Protein AF-A0A1M5NTW5-F1 (afdb_monomer_lite)

Radius of gyration: 24.46 Å; chains: 1; bounding box: 52×38×70 Å

pLDDT: mean 81.1, std 14.55, range [32.97, 97.94]

Structure (mmCIF, N/CA/C/O backbone):
data_AF-A0A1M5NTW5-F1
#
_entry.id   AF-A0A1M5NTW5-F1
#
loop_
_atom_site.group_PDB
_atom_site.id
_atom_site.type_symbol
_atom_site.label_atom_id
_atom_site.label_alt_id
_atom_site.label_comp_id
_atom_site.label_asym_id
_atom_site.label_entity_id
_atom_site.label_seq_id
_atom_site.pdbx_PDB_ins_code
_atom_site.Cartn_x
_atom_site.Cartn_y
_atom_site.Cartn_z
_atom_site.occupancy
_atom_site.B_iso_or_equiv
_atom_site.auth_seq_id
_atom_site.auth_comp_id
_atom_site.auth_asym_id
_atom_site.auth_atom_id
_atom_site.pdbx_PDB_model_num
ATOM 1 N N . MET A 1 1 ? -4.029 4.360 -15.567 1.00 47.88 1 MET A N 1
ATOM 2 C CA . MET A 1 1 ? -3.581 5.017 -16.820 1.00 47.88 1 MET A CA 1
ATOM 3 C C . MET A 1 1 ? -2.117 5.458 -16.773 1.00 47.88 1 MET A C 1
ATOM 5 O O . MET A 1 1 ? -1.412 5.175 -17.729 1.00 47.88 1 MET A O 1
ATOM 9 N N . LEU A 1 2 ? -1.630 6.081 -15.688 1.00 58.38 2 LEU A N 1
ATOM 10 C CA . LEU A 1 2 ? -0.229 6.537 -15.594 1.00 58.38 2 LEU A CA 1
ATOM 11 C C . LEU A 1 2 ? 0.824 5.407 -15.606 1.00 58.38 2 LEU A C 1
ATOM 13 O O . LEU A 1 2 ? 1.916 5.612 -16.118 1.00 58.38 2 LEU A O 1
ATOM 17 N N . GLU A 1 3 ? 0.506 4.209 -15.109 1.00 62.00 3 GLU A N 1
ATOM 18 C CA . GLU A 1 3 ? 1.493 3.114 -14.996 1.00 62.00 3 GLU A CA 1
ATOM 19 C C . GLU A 1 3 ? 1.916 2.493 -16.336 1.00 62.00 3 GLU A C 1
ATOM 21 O O . GLU A 1 3 ? 2.976 1.884 -16.436 1.00 62.00 3 GLU A O 1
ATOM 26 N N . LEU A 1 4 ? 1.124 2.699 -17.393 1.00 68.06 4 LEU A N 1
ATOM 27 C CA . LEU A 1 4 ? 1.451 2.263 -18.754 1.00 68.06 4 LEU A CA 1
ATOM 28 C C . LEU A 1 4 ? 2.303 3.291 -19.515 1.00 68.06 4 LEU A C 1
ATOM 30 O O . LEU A 1 4 ? 2.887 2.950 -20.542 1.00 68.06 4 LEU A O 1
ATOM 34 N N . LEU A 1 5 ? 2.422 4.528 -19.012 1.00 75.25 5 LEU A N 1
ATOM 35 C CA . LEU A 1 5 ? 3.212 5.579 -19.661 1.00 75.25 5 LEU A CA 1
ATOM 36 C C . LEU A 1 5 ? 4.710 5.277 -19.624 1.00 75.25 5 LEU A C 1
ATOM 38 O O . LEU A 1 5 ? 5.393 5.529 -20.610 1.00 75.25 5 LEU A O 1
ATOM 42 N N . GLY A 1 6 ? 5.216 4.716 -18.521 1.00 73.69 6 GLY A N 1
ATOM 43 C CA . GLY A 1 6 ? 6.619 4.305 -18.408 1.00 73.69 6 GLY A CA 1
ATOM 44 C C . GLY A 1 6 ? 7.002 3.289 -19.492 1.00 73.69 6 GLY A C 1
ATOM 45 O O . GLY A 1 6 ? 7.847 3.600 -20.332 1.00 73.69 6 GLY A O 1
ATOM 46 N N . PRO A 1 7 ? 6.324 2.127 -19.558 1.00 71.62 7 PRO A N 1
ATOM 47 C CA . PRO A 1 7 ? 6.528 1.142 -20.619 1.00 71.62 7 PRO A CA 1
ATOM 48 C C . PRO A 1 7 ? 6.362 1.723 -22.032 1.00 71.62 7 PRO A C 1
ATOM 50 O O . PRO A 1 7 ? 7.186 1.457 -22.905 1.00 71.62 7 PRO A O 1
ATOM 53 N N . ALA A 1 8 ? 5.346 2.561 -22.268 1.00 78.00 8 ALA A N 1
ATOM 54 C CA . ALA A 1 8 ? 5.110 3.180 -23.575 1.00 78.00 8 ALA A CA 1
ATOM 55 C C . ALA A 1 8 ? 6.235 4.146 -23.997 1.00 78.00 8 ALA A C 1
ATOM 57 O O . ALA A 1 8 ? 6.666 4.135 -25.155 1.00 78.00 8 ALA A O 1
ATOM 58 N N . MET A 1 9 ? 6.756 4.952 -23.066 1.00 81.38 9 MET A N 1
ATOM 59 C CA . MET A 1 9 ? 7.896 5.838 -23.315 1.00 81.38 9 MET A CA 1
ATOM 60 C C . MET A 1 9 ? 9.170 5.040 -23.606 1.00 81.38 9 MET A C 1
ATOM 62 O O . MET A 1 9 ? 9.920 5.392 -24.520 1.00 81.38 9 MET A O 1
ATOM 66 N N . SER A 1 10 ? 9.401 3.935 -22.894 1.00 77.12 10 SER A N 1
ATOM 67 C CA . SER A 1 10 ? 10.553 3.065 -23.145 1.00 77.12 10 SER A CA 1
ATOM 68 C C . SER A 1 10 ? 10.481 2.375 -24.511 1.00 77.12 10 SER A C 1
ATOM 70 O O . SER A 1 10 ? 11.477 2.370 -25.234 1.00 77.12 10 SER A O 1
ATOM 72 N N . ILE A 1 11 ? 9.302 1.889 -24.922 1.00 79.12 11 ILE A N 1
ATOM 73 C CA . ILE A 1 11 ? 9.079 1.319 -26.265 1.00 79.12 11 ILE A CA 1
ATOM 74 C C . ILE A 1 11 ? 9.339 2.372 -27.352 1.00 79.12 11 ILE A C 1
ATOM 76 O O . ILE A 1 11 ? 10.048 2.106 -28.322 1.00 79.12 11 ILE A O 1
ATOM 80 N N . THR A 1 12 ? 8.823 3.590 -27.171 1.00 83.69 12 THR A N 1
ATOM 81 C CA . THR A 1 12 ? 9.030 4.697 -28.121 1.00 83.69 12 THR A CA 1
ATOM 82 C C . THR A 1 12 ? 10.512 5.068 -28.233 1.00 83.69 12 THR A C 1
ATOM 84 O O . THR A 1 12 ? 11.034 5.253 -29.331 1.00 83.69 12 THR A O 1
ATOM 87 N N . THR A 1 13 ? 11.225 5.104 -27.106 1.00 82.81 13 THR A N 1
ATOM 88 C CA . THR A 1 13 ? 12.667 5.386 -27.064 1.00 82.81 13 THR A CA 1
ATOM 89 C C . THR A 1 13 ? 13.467 4.288 -27.768 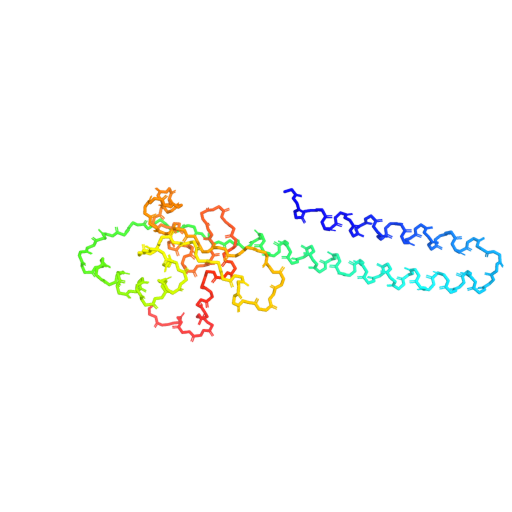1.00 82.81 13 THR A C 1
ATOM 91 O O . THR A 1 13 ? 14.362 4.587 -28.558 1.00 82.81 13 THR A O 1
ATOM 94 N N . ALA A 1 14 ? 13.112 3.016 -27.557 1.00 78.00 14 ALA A N 1
ATOM 95 C CA . ALA A 1 14 ? 13.730 1.888 -28.249 1.00 78.00 14 ALA A CA 1
ATOM 96 C C . ALA A 1 14 ? 13.513 1.954 -29.773 1.00 78.00 14 ALA A C 1
ATOM 98 O O . ALA A 1 14 ? 14.457 1.722 -30.531 1.00 78.00 14 ALA A O 1
ATOM 99 N N . ALA A 1 15 ? 12.315 2.341 -30.226 1.00 81.88 15 ALA A N 1
ATOM 100 C CA . ALA A 1 15 ? 12.009 2.525 -31.645 1.00 81.88 15 ALA A CA 1
ATOM 101 C C . ALA A 1 15 ? 12.823 3.669 -32.280 1.00 81.88 15 ALA A C 1
ATOM 103 O O . ALA A 1 15 ? 13.372 3.507 -33.371 1.00 81.88 15 ALA A O 1
ATOM 104 N N . LEU A 1 16 ? 12.972 4.800 -31.580 1.00 85.25 16 LEU A N 1
ATOM 105 C CA . LEU A 1 16 ? 13.797 5.924 -32.039 1.00 85.25 16 LEU A CA 1
ATOM 106 C C . LEU A 1 16 ? 15.289 5.562 -32.100 1.00 85.25 16 LEU A C 1
ATOM 108 O O . LEU A 1 16 ? 15.970 5.932 -33.059 1.00 85.25 16 LEU A O 1
ATOM 112 N N . LEU A 1 17 ? 15.795 4.799 -31.126 1.00 80.38 17 LEU A N 1
ATOM 113 C CA . LEU A 1 17 ? 17.172 4.290 -31.132 1.00 80.38 17 LEU A CA 1
ATOM 114 C C . LEU A 1 17 ? 17.408 3.302 -32.280 1.00 80.38 17 LEU A C 1
ATOM 116 O O . LEU A 1 17 ? 18.432 3.389 -32.959 1.00 80.38 17 LEU A O 1
ATOM 120 N N . ALA A 1 18 ? 16.447 2.420 -32.560 1.00 75.88 18 ALA A N 1
ATOM 121 C CA . ALA A 1 18 ? 16.505 1.533 -33.717 1.00 75.88 18 ALA A CA 1
ATOM 122 C C . ALA A 1 18 ? 16.527 2.338 -35.029 1.00 75.88 18 ALA A C 1
ATOM 124 O O . ALA A 1 18 ? 17.402 2.133 -35.869 1.00 75.88 18 ALA A O 1
ATOM 125 N N . GLN A 1 19 ? 15.646 3.332 -35.185 1.00 82.75 19 GLN A N 1
ATOM 126 C CA . GLN A 1 19 ? 15.623 4.208 -36.360 1.00 82.75 19 GLN A CA 1
ATOM 127 C C . GLN A 1 19 ? 16.925 5.014 -36.523 1.00 82.75 19 GLN A C 1
ATOM 129 O O . GLN A 1 19 ? 17.409 5.190 -37.644 1.00 82.75 19 GLN A O 1
ATOM 134 N N . SER A 1 20 ? 17.520 5.472 -35.418 1.00 77.44 20 SER A N 1
ATOM 135 C CA . SER A 1 20 ? 18.836 6.122 -35.399 1.00 77.44 20 SER A CA 1
ATOM 136 C C . SER A 1 20 ? 19.946 5.169 -35.855 1.00 77.44 20 SER A C 1
ATOM 138 O O . SER A 1 20 ? 20.772 5.540 -36.689 1.00 77.44 20 SER A O 1
ATOM 140 N N . SER A 1 21 ? 19.913 3.909 -35.410 1.00 72.88 21 SER A N 1
ATOM 141 C CA . SER A 1 21 ? 20.841 2.866 -35.860 1.00 72.88 21 SER A CA 1
ATOM 142 C C . SER A 1 21 ? 20.717 2.575 -37.360 1.00 72.88 21 SER A C 1
ATOM 144 O O . SER A 1 21 ? 21.721 2.409 -38.049 1.00 72.88 21 SER A O 1
ATOM 146 N N . LEU A 1 22 ? 19.496 2.544 -37.906 1.00 76.50 22 LEU A N 1
ATOM 147 C CA . LEU A 1 22 ? 19.289 2.393 -39.352 1.00 76.50 22 LEU A CA 1
ATOM 148 C C . LEU A 1 22 ? 19.810 3.604 -40.143 1.00 76.50 22 LEU A C 1
ATOM 150 O O . LEU A 1 22 ? 20.279 3.450 -41.272 1.00 76.50 22 LEU A O 1
ATOM 154 N N . ARG A 1 23 ? 19.734 4.809 -39.567 1.00 78.00 23 ARG A N 1
ATOM 155 C CA . ARG A 1 23 ? 20.270 6.036 -40.172 1.00 78.00 23 ARG A CA 1
ATOM 156 C C . ARG A 1 23 ? 21.797 6.074 -40.139 1.00 78.00 23 ARG A C 1
ATOM 158 O O . ARG A 1 23 ? 22.397 6.407 -41.157 1.00 78.00 23 ARG A O 1
ATOM 165 N N . SER A 1 24 ? 22.425 5.686 -39.031 1.00 71.88 24 SER A N 1
ATOM 166 C CA . SER A 1 24 ? 23.889 5.608 -38.927 1.00 71.88 24 SER A CA 1
ATOM 167 C C . SER A 1 24 ? 24.473 4.522 -39.833 1.00 71.88 24 SER A C 1
ATOM 169 O O . SER A 1 24 ? 25.528 4.731 -40.427 1.00 71.88 24 SER A O 1
ATOM 171 N N . TRP A 1 25 ? 23.748 3.424 -40.072 1.00 69.31 25 TRP A N 1
ATOM 172 C CA . TRP A 1 25 ? 24.142 2.401 -41.049 1.00 69.31 25 TRP A CA 1
ATOM 173 C C . TRP A 1 25 ? 24.274 2.928 -42.493 1.00 69.31 25 TRP A C 1
ATOM 175 O O . TRP A 1 25 ? 25.065 2.396 -43.280 1.00 69.31 25 TRP A O 1
ATOM 185 N N . ARG A 1 26 ? 23.519 3.981 -42.842 1.00 78.19 26 ARG A N 1
ATOM 186 C CA . ARG A 1 26 ? 23.567 4.660 -44.150 1.00 78.19 26 ARG A CA 1
ATOM 187 C C . ARG A 1 26 ? 24.659 5.734 -44.244 1.00 78.19 26 ARG A C 1
ATOM 189 O O . ARG A 1 26 ? 24.792 6.344 -45.298 1.00 78.19 26 ARG A O 1
ATOM 196 N N . ALA A 1 27 ? 25.430 5.977 -43.182 1.00 77.62 27 ALA A N 1
ATOM 197 C CA . ALA A 1 27 ? 26.522 6.945 -43.214 1.00 77.62 27 ALA A CA 1
ATOM 198 C C . ALA A 1 27 ? 27.693 6.435 -44.071 1.00 77.62 27 ALA A C 1
ATOM 200 O O . ALA A 1 27 ? 28.125 5.288 -43.939 1.00 77.62 27 ALA A O 1
ATOM 201 N N . GLU A 1 28 ? 28.242 7.310 -44.913 1.00 77.06 28 GLU A N 1
ATOM 202 C CA . GLU A 1 28 ? 29.400 6.993 -45.761 1.00 77.06 28 GLU A CA 1
ATOM 203 C C . GLU A 1 28 ? 30.708 6.909 -44.955 1.00 77.06 28 GLU A C 1
ATOM 205 O O . GLU A 1 28 ? 31.623 6.158 -45.298 1.00 77.06 28 GLU A O 1
ATOM 210 N N . ASN A 1 29 ? 30.786 7.622 -43.826 1.00 80.75 29 ASN A N 1
ATOM 211 C CA . ASN A 1 29 ? 31.931 7.560 -42.925 1.00 80.75 29 ASN A CA 1
ATOM 212 C C . ASN A 1 29 ? 31.903 6.263 -42.091 1.00 80.75 29 ASN A C 1
ATOM 214 O O . ASN A 1 29 ? 31.043 6.073 -41.228 1.00 80.75 29 ASN A O 1
ATOM 218 N N . LYS A 1 30 ? 32.903 5.396 -42.309 1.00 80.38 30 LYS A N 1
ATOM 219 C CA . LYS A 1 30 ? 33.055 4.093 -41.636 1.00 80.38 30 LYS A CA 1
ATOM 220 C C . LYS A 1 30 ? 33.087 4.195 -40.103 1.00 80.38 30 LYS A C 1
ATOM 222 O O . LYS A 1 30 ? 32.545 3.309 -39.447 1.00 80.38 30 LYS A O 1
ATOM 227 N N . PHE A 1 31 ? 33.660 5.262 -39.537 1.00 78.12 31 PHE A N 1
ATOM 228 C CA . PHE A 1 31 ? 33.685 5.483 -38.084 1.00 78.12 31 PHE A CA 1
ATOM 229 C C . PHE A 1 31 ? 32.287 5.765 -37.523 1.00 78.12 31 PHE A C 1
ATOM 231 O O . PHE A 1 31 ? 31.875 5.140 -36.549 1.00 78.12 31 PHE A O 1
ATOM 238 N N . LEU A 1 32 ? 31.531 6.660 -38.168 1.00 75.00 32 LEU A N 1
ATOM 239 C CA . LEU A 1 32 ? 30.152 6.988 -37.784 1.00 75.00 32 LEU A CA 1
ATOM 240 C C . LEU A 1 32 ? 29.209 5.796 -37.976 1.00 75.00 32 LEU A C 1
ATOM 242 O O . LEU A 1 32 ? 28.344 5.554 -37.136 1.00 75.00 32 LEU A O 1
ATOM 246 N N . LYS A 1 33 ? 29.413 5.020 -39.045 1.00 75.75 33 LYS A N 1
ATOM 247 C CA . LYS A 1 33 ? 28.628 3.823 -39.341 1.00 75.75 33 LYS A CA 1
ATOM 248 C C . LYS A 1 33 ? 28.769 2.760 -38.257 1.00 75.75 33 LYS A C 1
ATOM 250 O O . LYS A 1 33 ? 27.771 2.348 -37.669 1.00 75.75 33 LYS A O 1
ATOM 255 N N . TRP A 1 34 ? 29.994 2.324 -37.969 1.00 78.94 34 TRP A N 1
ATOM 256 C CA . TRP A 1 34 ? 30.225 1.254 -36.996 1.00 78.94 34 TRP A CA 1
ATOM 257 C C . TRP A 1 34 ? 30.060 1.734 -35.553 1.00 78.94 34 TRP A C 1
ATOM 259 O O . TRP A 1 34 ? 29.364 1.080 -34.779 1.00 78.94 34 TRP A O 1
ATOM 269 N N . GLY A 1 35 ? 30.607 2.905 -35.208 1.00 84.44 35 GLY A N 1
ATOM 270 C CA . GLY A 1 35 ? 30.482 3.476 -33.865 1.00 84.44 35 GLY A CA 1
ATOM 271 C C . GLY A 1 35 ? 29.031 3.786 -33.492 1.00 84.44 35 GLY A C 1
ATOM 272 O O . GLY A 1 35 ? 28.572 3.405 -32.417 1.00 84.44 35 GLY A O 1
ATOM 273 N N . GLY A 1 36 ? 28.273 4.401 -34.407 1.00 80.81 36 GLY A N 1
ATOM 274 C CA . GLY A 1 36 ? 26.863 4.720 -34.185 1.00 80.81 36 GLY A CA 1
ATOM 275 C C . GLY A 1 36 ? 25.974 3.480 -34.080 1.00 80.81 36 GLY A C 1
ATOM 276 O O . GLY A 1 36 ? 25.074 3.452 -33.240 1.00 80.81 36 GLY A O 1
ATOM 277 N N . THR A 1 37 ? 26.236 2.446 -34.886 1.00 78.12 37 THR A N 1
ATOM 278 C CA . THR A 1 37 ? 25.461 1.192 -34.860 1.00 78.12 37 THR A CA 1
ATOM 279 C C . THR A 1 37 ? 25.693 0.420 -33.561 1.00 78.12 37 THR A C 1
ATOM 281 O O . THR A 1 37 ? 24.728 0.029 -32.909 1.00 78.12 37 THR A O 1
ATOM 284 N N . VAL A 1 38 ? 26.952 0.240 -33.142 1.00 85.81 38 VAL A N 1
ATOM 285 C CA . VAL A 1 38 ? 27.285 -0.498 -31.909 1.00 85.81 38 VAL A CA 1
ATOM 286 C C . VAL A 1 38 ? 26.712 0.201 -30.678 1.00 85.81 38 VAL A C 1
ATOM 288 O O . VAL A 1 38 ? 26.076 -0.443 -29.845 1.00 85.81 38 VAL A O 1
ATOM 291 N N . LEU A 1 39 ? 26.875 1.524 -30.586 1.00 85.56 39 LEU A N 1
ATOM 292 C CA . LEU A 1 39 ? 26.358 2.296 -29.460 1.00 85.56 39 LEU A CA 1
ATOM 293 C C . LEU A 1 39 ? 24.823 2.250 -29.409 1.00 85.56 39 LEU A C 1
ATOM 295 O O . LEU A 1 39 ? 24.248 1.986 -28.355 1.00 85.56 39 LEU A O 1
ATOM 299 N N . SER A 1 40 ? 24.153 2.436 -30.551 1.00 81.56 40 SER A N 1
ATOM 300 C CA . SER A 1 40 ? 22.685 2.393 -30.620 1.00 81.56 40 SER A CA 1
ATOM 301 C C . SER A 1 40 ? 22.133 1.010 -30.268 1.00 81.56 40 SER A C 1
ATOM 303 O O . SER A 1 40 ? 21.143 0.918 -29.543 1.00 81.56 40 SER A O 1
ATOM 305 N N . ALA A 1 41 ? 22.784 -0.062 -30.729 1.00 83.25 41 ALA A N 1
ATOM 306 C CA . ALA A 1 41 ? 22.401 -1.432 -30.401 1.00 83.25 41 ALA A CA 1
ATOM 307 C C . ALA A 1 41 ? 22.547 -1.724 -28.898 1.00 83.25 41 ALA A C 1
ATOM 309 O O . ALA A 1 41 ? 21.640 -2.305 -28.302 1.00 83.25 41 ALA A O 1
ATOM 310 N N . LEU A 1 42 ? 23.636 -1.268 -28.268 1.00 89.81 42 LEU A N 1
ATOM 311 C CA . LEU A 1 42 ? 23.857 -1.430 -26.829 1.00 89.81 42 LEU A CA 1
ATOM 312 C C . LEU A 1 42 ? 22.765 -0.735 -26.003 1.00 89.81 42 LEU A C 1
ATOM 314 O O . LEU A 1 42 ? 22.143 -1.363 -25.145 1.00 89.81 42 LEU A O 1
ATOM 318 N N . PHE A 1 43 ? 22.491 0.542 -26.287 1.00 87.69 43 PHE A N 1
ATOM 319 C CA . PHE A 1 43 ? 21.448 1.294 -25.583 1.00 87.69 43 PHE A CA 1
ATOM 320 C C . PHE A 1 43 ? 20.050 0.718 -25.838 1.00 87.69 43 PHE A C 1
ATOM 322 O O . PHE A 1 43 ? 19.261 0.596 -24.902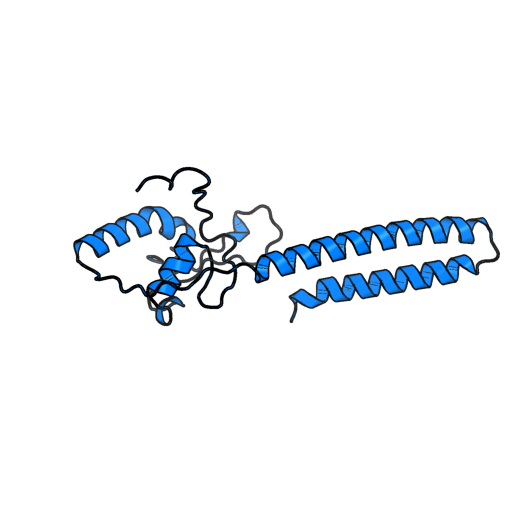 1.00 87.69 43 PHE A O 1
ATOM 329 N N . SER A 1 44 ? 19.745 0.313 -27.074 1.00 83.94 44 SER A N 1
ATOM 330 C CA . SER A 1 44 ? 18.465 -0.319 -27.413 1.00 83.94 44 SER A CA 1
ATOM 331 C C . SER A 1 44 ? 18.269 -1.641 -26.662 1.00 83.94 44 SER A C 1
ATOM 333 O O . SER A 1 44 ? 17.199 -1.871 -26.092 1.00 83.94 44 SER A O 1
ATOM 335 N N . GLY A 1 45 ? 19.313 -2.471 -26.577 1.00 88.94 45 GLY A N 1
ATOM 336 C CA . GLY A 1 45 ? 19.297 -3.708 -25.799 1.00 88.94 45 GLY A CA 1
ATOM 337 C C . GLY A 1 45 ? 19.057 -3.458 -24.309 1.00 88.94 45 GLY A C 1
ATOM 338 O O . GLY A 1 45 ? 18.180 -4.085 -23.716 1.00 88.94 45 GLY A O 1
ATOM 339 N N . ALA A 1 46 ? 19.765 -2.492 -23.716 1.00 90.69 46 ALA A N 1
ATOM 340 C CA . ALA A 1 46 ? 19.605 -2.132 -22.307 1.00 90.69 46 ALA A CA 1
ATOM 341 C C . ALA A 1 46 ? 18.190 -1.615 -21.987 1.00 90.69 46 ALA A C 1
ATOM 343 O O . ALA A 1 46 ? 17.558 -2.086 -21.041 1.00 90.69 46 ALA A O 1
ATOM 344 N N . VAL A 1 47 ? 17.654 -0.697 -22.800 1.00 89.12 47 VAL A N 1
ATOM 345 C CA . VAL A 1 47 ? 16.290 -0.163 -22.625 1.00 89.12 47 VAL A CA 1
ATOM 346 C C . VAL A 1 47 ? 15.244 -1.265 -22.785 1.00 89.12 47 VAL A C 1
ATOM 348 O O . VAL A 1 47 ? 14.298 -1.332 -21.998 1.00 89.12 47 VAL A O 1
ATOM 351 N N . SER A 1 48 ? 15.423 -2.160 -23.759 1.00 85.75 48 SER A N 1
ATOM 352 C CA . SER A 1 48 ? 14.516 -3.293 -23.977 1.00 85.75 48 SER A CA 1
ATOM 353 C C . SER A 1 48 ? 14.513 -4.242 -22.779 1.00 85.75 48 SER A C 1
ATOM 355 O O . SER A 1 48 ? 13.446 -4.614 -22.297 1.00 85.75 48 SER A O 1
ATOM 357 N N . LEU A 1 49 ? 15.689 -4.570 -22.237 1.00 92.06 49 LEU A N 1
ATOM 358 C CA . LEU A 1 49 ? 15.810 -5.417 -21.052 1.00 92.06 49 LEU A CA 1
ATOM 359 C C . LEU A 1 49 ? 15.117 -4.795 -19.831 1.00 92.06 49 LEU A C 1
ATOM 361 O O . LEU A 1 49 ? 14.326 -5.466 -19.171 1.00 92.06 49 LEU A O 1
ATOM 365 N N . ILE A 1 50 ? 15.358 -3.508 -19.560 1.00 90.06 50 ILE A N 1
ATOM 366 C CA . ILE A 1 50 ? 14.714 -2.787 -18.448 1.00 90.06 50 ILE A CA 1
ATOM 367 C C . ILE A 1 50 ? 13.192 -2.772 -18.626 1.00 90.06 50 ILE A C 1
ATOM 369 O O . ILE A 1 50 ? 12.457 -3.016 -17.669 1.00 90.06 50 ILE A O 1
ATOM 373 N N . SER A 1 51 ? 12.716 -2.544 -19.851 1.00 86.50 51 SER A N 1
ATOM 374 C CA . SER A 1 51 ? 11.283 -2.537 -20.171 1.00 86.50 51 SER A CA 1
ATOM 375 C C . SER A 1 51 ? 10.634 -3.892 -19.899 1.00 86.50 51 SER A C 1
ATOM 377 O O . SER A 1 51 ? 9.558 -3.950 -19.308 1.00 86.50 51 SER A O 1
ATOM 379 N N . VAL A 1 52 ? 11.299 -4.988 -20.281 1.00 89.62 52 VAL A N 1
ATOM 380 C CA . VAL A 1 52 ? 10.820 -6.352 -20.016 1.00 89.62 52 VAL A CA 1
ATOM 381 C C . VAL A 1 52 ? 10.789 -6.636 -18.515 1.00 89.62 52 VAL A C 1
ATOM 383 O O . VAL A 1 52 ? 9.782 -7.141 -18.023 1.00 89.62 52 VAL A O 1
ATOM 386 N N . ILE A 1 53 ? 11.840 -6.275 -17.771 1.00 92.94 53 ILE A N 1
ATOM 387 C CA . ILE A 1 53 ? 11.885 -6.452 -16.310 1.00 92.94 53 ILE A CA 1
ATOM 388 C C . ILE A 1 53 ? 10.739 -5.686 -15.637 1.00 92.94 53 ILE A C 1
ATOM 390 O O . ILE A 1 53 ? 10.018 -6.263 -14.823 1.00 92.94 53 ILE A O 1
ATOM 394 N N . MET A 1 54 ? 10.533 -4.419 -16.008 1.00 88.25 54 MET A N 1
ATOM 395 C CA . MET A 1 54 ? 9.435 -3.592 -15.496 1.00 88.25 54 MET A CA 1
ATOM 396 C C . MET A 1 54 ? 8.068 -4.201 -15.815 1.00 88.25 54 MET A C 1
ATOM 398 O O . MET A 1 54 ? 7.233 -4.329 -14.923 1.00 88.25 54 MET A O 1
ATOM 402 N N . LEU A 1 55 ? 7.844 -4.631 -17.060 1.00 88.06 55 LEU A N 1
ATOM 403 C CA . LEU A 1 55 ? 6.578 -5.228 -17.483 1.00 88.06 55 LEU A CA 1
ATOM 404 C C . LEU A 1 55 ? 6.281 -6.529 -16.727 1.00 88.06 55 LEU A C 1
ATOM 406 O O . LEU A 1 55 ? 5.182 -6.701 -16.204 1.00 88.06 55 LEU A O 1
ATOM 410 N N . VAL A 1 56 ? 7.261 -7.429 -16.627 1.00 90.88 56 VAL A N 1
ATOM 411 C CA . VAL A 1 56 ? 7.119 -8.688 -15.879 1.00 90.88 56 VAL A CA 1
ATOM 412 C C . VAL A 1 56 ? 6.878 -8.410 -14.395 1.00 90.88 56 VAL A C 1
ATOM 414 O O . VAL A 1 56 ? 6.033 -9.066 -13.784 1.00 90.88 56 VAL A O 1
ATOM 417 N N . GLY A 1 57 ? 7.581 -7.430 -13.822 1.00 86.56 57 GLY A N 1
ATOM 418 C CA . GLY A 1 57 ? 7.356 -6.960 -12.459 1.00 86.56 57 GLY A CA 1
ATOM 419 C C . GLY A 1 57 ? 5.911 -6.513 -12.254 1.00 86.56 57 GLY A C 1
ATOM 420 O O . GLY A 1 57 ? 5.221 -7.069 -11.406 1.00 86.56 57 GLY A O 1
ATOM 421 N N . LEU A 1 58 ? 5.418 -5.591 -13.083 1.00 85.50 58 LEU A N 1
ATOM 422 C CA . LEU A 1 58 ? 4.041 -5.091 -13.018 1.00 85.50 58 LEU A CA 1
ATOM 423 C C . LEU A 1 58 ? 3.006 -6.208 -13.158 1.00 85.50 58 LEU A C 1
ATOM 425 O O . LEU A 1 58 ? 2.058 -6.248 -12.375 1.00 85.50 58 LEU A O 1
ATOM 429 N N . ILE A 1 59 ? 3.202 -7.141 -14.095 1.00 85.81 59 ILE A N 1
ATOM 430 C CA . ILE A 1 59 ? 2.312 -8.298 -14.259 1.00 85.81 59 ILE A CA 1
ATOM 431 C C . ILE A 1 59 ? 2.278 -9.126 -12.974 1.00 85.81 59 ILE A C 1
ATOM 433 O O . ILE A 1 59 ? 1.200 -9.460 -12.497 1.00 85.81 59 ILE A O 1
ATOM 437 N N . LYS A 1 60 ? 3.434 -9.427 -12.371 1.00 83.56 60 LYS A N 1
ATOM 438 C CA . LYS A 1 60 ? 3.487 -10.199 -11.120 1.00 83.56 60 LYS A CA 1
ATOM 439 C C . LYS A 1 60 ? 2.827 -9.477 -9.945 1.00 83.56 60 LYS A C 1
ATOM 441 O O . LYS A 1 60 ? 2.175 -10.131 -9.138 1.00 83.56 60 LYS A O 1
ATOM 446 N N . LEU A 1 61 ? 2.982 -8.156 -9.853 1.00 78.88 61 LEU A N 1
ATOM 447 C CA . LEU A 1 61 ? 2.362 -7.341 -8.804 1.00 78.88 61 LEU A CA 1
ATOM 448 C C . LEU A 1 61 ? 0.830 -7.354 -8.913 1.00 78.88 61 LEU A C 1
ATOM 450 O O . LEU A 1 61 ? 0.152 -7.482 -7.898 1.00 78.88 61 LEU A O 1
ATOM 454 N N . HIS A 1 62 ? 0.301 -7.285 -10.137 1.00 78.12 62 HIS A N 1
ATOM 455 C CA . HIS A 1 62 ? -1.141 -7.277 -10.406 1.00 78.12 62 HIS A CA 1
ATOM 456 C C . HIS A 1 62 ? -1.773 -8.674 -10.442 1.00 78.12 62 HIS A C 1
ATOM 458 O O . HIS A 1 62 ? -2.963 -8.813 -10.191 1.00 78.12 62 HIS A O 1
ATOM 464 N N . ALA A 1 63 ? -0.998 -9.718 -10.745 1.00 78.62 63 ALA A N 1
ATOM 465 C CA . ALA A 1 63 ? -1.480 -11.099 -10.757 1.00 78.62 63 ALA A CA 1
ATOM 466 C C . ALA A 1 63 ? -1.594 -11.710 -9.350 1.00 78.62 63 ALA A C 1
ATOM 468 O O . ALA A 1 63 ? -2.125 -12.814 -9.195 1.00 78.62 63 ALA A O 1
ATOM 469 N N . ARG A 1 64 ? -1.080 -11.030 -8.315 1.00 75.88 64 ARG A N 1
ATOM 470 C CA . ARG A 1 64 ? -1.185 -11.506 -6.937 1.00 75.88 64 ARG A CA 1
ATOM 471 C C . ARG A 1 64 ? -2.646 -11.487 -6.508 1.00 75.88 64 ARG A C 1
ATOM 473 O O . ARG A 1 64 ? -3.296 -10.453 -6.518 1.00 75.88 64 ARG A O 1
ATOM 480 N N . SER A 1 65 ? -3.144 -12.641 -6.095 1.00 81.50 65 SER A N 1
ATOM 481 C CA . SER A 1 65 ? -4.517 -12.801 -5.636 1.00 81.50 65 SER A CA 1
ATOM 482 C C . SER A 1 65 ? -4.562 -13.722 -4.427 1.00 81.50 65 SER A C 1
ATOM 484 O O . SER A 1 65 ? -3.668 -14.540 -4.202 1.00 81.50 65 SER A O 1
ATOM 486 N N . ALA A 1 66 ? -5.606 -13.557 -3.627 1.00 85.94 66 ALA A N 1
ATOM 487 C CA . ALA A 1 66 ? -5.960 -14.465 -2.553 1.00 85.94 66 ALA A CA 1
ATOM 488 C C . ALA A 1 66 ? -7.489 -14.600 -2.533 1.00 85.94 66 ALA A C 1
ATOM 490 O O . ALA A 1 66 ? -8.185 -13.597 -2.761 1.00 85.94 66 ALA A O 1
ATOM 491 N N . PRO A 1 67 ? -8.024 -15.809 -2.292 1.00 88.06 67 PRO A N 1
ATOM 492 C CA . PRO A 1 67 ? -9.462 -16.006 -2.210 1.00 88.06 67 PRO A CA 1
ATOM 493 C C . PRO A 1 67 ? -10.038 -15.219 -1.029 1.00 88.06 67 PRO A C 1
ATOM 495 O O . PRO A 1 67 ? -9.397 -15.086 0.018 1.00 88.06 67 PRO A O 1
ATOM 498 N N . VAL A 1 68 ? -11.249 -14.689 -1.203 1.00 90.31 68 VAL A N 1
ATOM 499 C CA . VAL A 1 68 ? -12.032 -14.162 -0.080 1.00 90.31 68 VAL A CA 1
ATOM 500 C C . VAL A 1 68 ? -12.556 -15.356 0.701 1.00 90.31 68 VAL A C 1
ATOM 502 O O . VAL A 1 68 ? -13.162 -16.252 0.119 1.00 90.31 68 VAL A O 1
ATOM 505 N N . SER A 1 69 ? -12.308 -15.375 2.006 1.00 87.81 69 SER A N 1
ATOM 506 C CA . SER A 1 69 ? -12.923 -16.364 2.887 1.00 87.81 69 SER A CA 1
ATOM 507 C C . SER A 1 69 ? -14.340 -15.918 3.230 1.00 87.81 69 SER A C 1
ATOM 509 O O . SER A 1 69 ? -14.530 -14.767 3.626 1.00 87.81 69 SER A O 1
ATOM 511 N N . GLU A 1 70 ? -15.319 -16.815 3.137 1.00 89.94 70 GLU A N 1
ATOM 512 C CA . GLU A 1 70 ? -16.645 -16.596 3.721 1.00 89.94 70 GLU A CA 1
ATOM 513 C C . GLU A 1 70 ? -16.539 -16.721 5.245 1.00 89.94 70 GLU A C 1
ATOM 515 O O . GLU A 1 70 ? -16.793 -17.762 5.846 1.00 89.94 70 GLU A O 1
ATOM 520 N N . LEU A 1 71 ? -16.075 -15.642 5.871 1.00 90.75 71 LEU A N 1
ATOM 521 C CA . LEU A 1 71 ? -15.909 -15.527 7.310 1.00 90.75 71 LEU A CA 1
ATOM 522 C C . LEU A 1 71 ? -16.899 -14.501 7.846 1.00 90.75 71 LEU A C 1
ATOM 524 O O . LEU A 1 71 ? -17.039 -13.410 7.292 1.00 90.75 71 LEU A O 1
ATOM 528 N N . LYS A 1 72 ? -17.519 -14.831 8.978 1.00 94.00 72 LYS A N 1
ATOM 529 C CA . LYS A 1 72 ? -18.177 -13.860 9.845 1.00 94.00 72 LYS A CA 1
ATOM 530 C C . LYS A 1 72 ? -17.586 -13.973 11.242 1.00 94.00 72 LYS A C 1
ATOM 532 O O . LYS A 1 72 ? -17.628 -15.040 11.851 1.00 94.00 72 LYS A O 1
ATOM 537 N N . VAL A 1 73 ? -16.999 -12.891 11.737 1.00 92.19 73 VAL A N 1
ATOM 538 C CA . VAL A 1 73 ? -16.429 -12.835 13.084 1.00 92.19 73 VAL A CA 1
ATOM 539 C C . VAL A 1 73 ? -17.570 -12.644 14.081 1.00 92.19 73 VAL A C 1
ATOM 541 O O . VAL A 1 73 ? -18.405 -11.760 13.910 1.00 92.19 73 VAL A O 1
ATOM 544 N N . ALA A 1 74 ? -17.608 -13.482 15.120 1.00 94.56 74 ALA A N 1
ATOM 545 C CA . ALA A 1 74 ? -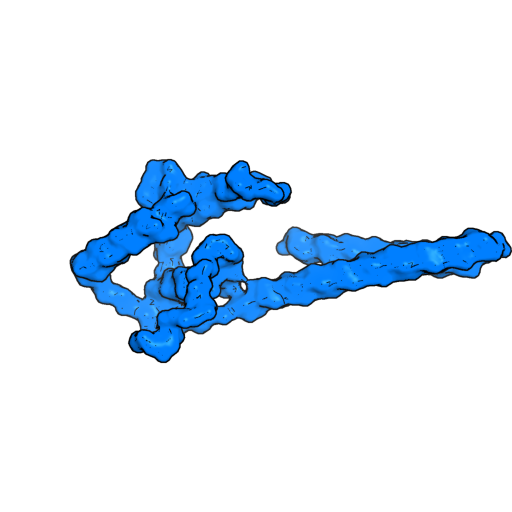18.652 -13.434 16.145 1.00 94.56 74 ALA A CA 1
ATOM 546 C C . ALA A 1 74 ? -18.619 -12.128 16.959 1.00 94.56 74 ALA A C 1
ATOM 548 O O . ALA A 1 74 ? -19.666 -11.632 17.362 1.00 94.56 74 ALA A O 1
ATOM 549 N N . GLY A 1 75 ? -17.425 -11.566 17.177 1.00 93.25 75 GLY A N 1
ATOM 550 C CA . GLY A 1 75 ? -17.250 -10.285 17.857 1.00 93.25 75 GLY A CA 1
ATOM 551 C C . GLY A 1 75 ? -17.558 -10.365 19.349 1.00 93.25 75 GLY A C 1
ATOM 552 O O . GLY A 1 75 ? -18.146 -9.437 19.897 1.00 93.25 75 GLY A O 1
ATOM 553 N N . THR A 1 76 ? -17.197 -11.472 20.011 1.00 97.75 76 THR A N 1
ATOM 554 C CA . THR A 1 76 ? -17.396 -11.583 21.467 1.00 97.75 76 THR A CA 1
ATOM 555 C C . THR A 1 76 ? -16.552 -10.536 22.205 1.00 97.75 76 THR A C 1
ATOM 557 O O . THR A 1 76 ? -15.523 -10.102 21.675 1.00 97.75 76 THR A O 1
ATOM 560 N N . PRO A 1 77 ? -16.928 -10.125 23.430 1.00 97.94 77 PRO A N 1
ATOM 561 C CA . PRO A 1 77 ? -16.147 -9.158 24.204 1.00 97.94 77 PRO A CA 1
ATOM 562 C C . PRO A 1 77 ? -14.670 -9.550 24.350 1.00 97.94 77 PRO A C 1
ATOM 564 O O . PRO A 1 77 ? -13.788 -8.704 24.230 1.00 97.94 77 PRO A O 1
ATOM 567 N N . GLU A 1 78 ? -14.387 -10.841 24.523 1.00 97.31 78 GLU A N 1
ATOM 568 C CA . GLU A 1 78 ? -13.031 -11.384 24.620 1.00 97.31 78 GLU A CA 1
ATOM 569 C C . GLU A 1 78 ? -12.272 -11.245 23.293 1.00 97.31 78 GLU A C 1
ATOM 571 O O . GLU A 1 78 ? -11.101 -10.863 23.284 1.00 97.31 78 GLU A O 1
ATOM 576 N N . GLN A 1 79 ? -12.935 -11.507 22.159 1.00 95.56 79 GLN A N 1
ATOM 577 C CA . GLN A 1 79 ? -12.349 -11.313 20.829 1.00 95.56 79 GLN A CA 1
ATOM 578 C C . GLN A 1 79 ? -12.062 -9.839 20.548 1.00 95.56 79 GLN A C 1
ATOM 580 O O . GLN A 1 79 ? -11.018 -9.522 19.981 1.00 95.56 79 GLN A O 1
ATOM 585 N N . ILE A 1 80 ? -12.963 -8.942 20.954 1.00 95.94 80 ILE A N 1
ATOM 586 C CA . ILE A 1 80 ? -12.785 -7.496 20.800 1.00 95.94 80 ILE A CA 1
ATOM 587 C C . ILE A 1 80 ? -11.610 -7.019 21.658 1.00 95.94 80 ILE A C 1
ATOM 589 O O . ILE A 1 80 ? -10.745 -6.309 21.151 1.00 95.94 80 ILE A O 1
ATOM 593 N N . ALA A 1 81 ? -11.524 -7.452 22.919 1.00 96.38 81 ALA A N 1
ATOM 594 C CA . ALA A 1 81 ? -10.417 -7.100 23.806 1.00 96.38 81 ALA A CA 1
ATOM 595 C C . ALA A 1 81 ? -9.063 -7.584 23.258 1.00 96.38 81 ALA A C 1
ATOM 597 O O . ALA A 1 81 ? -8.084 -6.835 23.252 1.00 96.38 81 ALA A O 1
ATOM 598 N N . LEU A 1 82 ? -9.012 -8.810 22.726 1.00 94.38 82 LEU A N 1
ATOM 599 C CA . LEU A 1 82 ? -7.818 -9.331 22.063 1.00 94.38 82 LEU A CA 1
ATOM 600 C C . LEU A 1 82 ? -7.485 -8.550 20.783 1.00 94.38 82 LEU A C 1
ATOM 602 O O . LEU A 1 82 ? -6.327 -8.206 20.548 1.00 94.38 82 LEU A O 1
ATOM 606 N N . GLY A 1 83 ? -8.491 -8.254 19.960 1.00 92.44 83 GLY A N 1
ATOM 607 C CA . GLY A 1 83 ? -8.336 -7.468 18.738 1.00 92.44 83 GLY A CA 1
ATOM 608 C C . GLY A 1 83 ? -7.798 -6.064 19.011 1.00 92.44 83 GLY A C 1
ATOM 609 O O . GLY A 1 83 ? -6.931 -5.594 18.273 1.00 92.44 83 GLY A O 1
ATOM 610 N N . GLN A 1 84 ? -8.242 -5.434 20.101 1.00 93.56 84 GLN A N 1
ATOM 611 C CA . GLN A 1 84 ? -7.725 -4.151 20.571 1.00 93.56 84 GLN A CA 1
ATOM 612 C C . GLN A 1 84 ? -6.238 -4.259 20.928 1.00 93.56 84 GLN A C 1
ATOM 614 O O . GLN A 1 84 ? -5.431 -3.515 20.380 1.00 93.56 84 GLN A O 1
ATOM 619 N N . ALA A 1 85 ? -5.853 -5.246 21.745 1.00 92.81 85 ALA A N 1
ATOM 620 C CA . ALA A 1 85 ? -4.454 -5.453 22.127 1.00 92.81 85 ALA A CA 1
ATOM 621 C C . ALA A 1 85 ? -3.530 -5.697 20.914 1.00 92.81 85 ALA A C 1
ATOM 623 O O . ALA A 1 85 ? -2.425 -5.158 20.847 1.00 92.81 85 ALA A O 1
ATOM 624 N N . ILE A 1 86 ? -3.986 -6.474 19.922 1.00 91.88 86 ILE A N 1
ATOM 625 C CA . ILE A 1 86 ? -3.243 -6.700 18.670 1.00 91.88 86 ILE A CA 1
ATOM 626 C C . ILE A 1 86 ? -3.132 -5.402 17.864 1.00 91.88 86 ILE A C 1
ATOM 628 O O . ILE A 1 86 ? -2.057 -5.079 17.357 1.00 91.88 86 ILE A O 1
ATOM 632 N N . SER A 1 87 ? -4.230 -4.658 17.740 1.00 91.50 87 SER A N 1
ATOM 633 C CA . SER A 1 87 ? -4.264 -3.414 16.969 1.00 91.50 87 SER A CA 1
ATOM 634 C C . SER A 1 87 ? -3.338 -2.357 17.563 1.00 91.50 87 SER A C 1
ATOM 636 O O . SER A 1 87 ? -2.594 -1.704 16.827 1.00 91.50 87 SER A O 1
ATOM 638 N N . ASP A 1 88 ? -3.319 -2.246 18.889 1.00 89.88 88 ASP A N 1
ATOM 639 C CA . ASP A 1 88 ? -2.448 -1.324 19.608 1.00 89.88 88 ASP A CA 1
ATOM 640 C C . ASP A 1 88 ? -0.970 -1.702 19.455 1.00 89.88 88 ASP A C 1
ATOM 642 O O . ASP A 1 88 ? -0.139 -0.813 19.291 1.00 89.88 88 ASP A O 1
ATOM 646 N N . GLY A 1 89 ? -0.635 -2.997 19.429 1.00 87.38 89 GLY A N 1
ATOM 647 C CA . GLY A 1 89 ? 0.747 -3.467 19.291 1.00 87.38 89 GLY A CA 1
ATOM 648 C C . GLY A 1 89 ? 1.306 -3.475 17.862 1.00 87.38 89 GLY A C 1
ATOM 649 O O . GLY A 1 89 ? 2.495 -3.229 17.677 1.00 87.38 89 GLY A O 1
ATOM 650 N N . PHE A 1 90 ? 0.480 -3.764 16.849 1.00 86.88 90 PHE A N 1
ATOM 651 C CA . PHE A 1 90 ? 0.958 -4.036 15.482 1.00 86.88 90 PHE A CA 1
ATOM 652 C C . PHE A 1 90 ? 0.440 -3.072 14.413 1.00 86.88 90 PHE A C 1
ATOM 654 O O . PHE A 1 90 ? 1.096 -2.903 13.385 1.00 86.88 90 PHE A O 1
ATOM 661 N N . CYS A 1 91 ? -0.720 -2.447 14.619 1.00 89.31 91 CYS A N 1
ATOM 662 C CA . CYS A 1 91 ? -1.347 -1.593 13.606 1.00 89.31 91 CYS A CA 1
ATOM 663 C C . CYS A 1 91 ? -1.100 -0.107 13.890 1.00 89.31 91 CYS A C 1
ATOM 665 O O . CYS A 1 91 ? -0.842 0.674 12.969 1.00 89.31 91 CYS A O 1
ATOM 667 N N . SER A 1 92 ? -1.168 0.282 15.165 1.00 89.75 92 SER A N 1
ATOM 668 C CA . SER A 1 92 ? -1.151 1.679 15.607 1.00 89.75 92 SER A CA 1
ATOM 669 C C . SER A 1 92 ? 0.105 2.443 15.171 1.00 89.75 92 SER A C 1
ATOM 671 O O . SER A 1 92 ? -0.002 3.595 14.759 1.00 89.75 92 SER A O 1
ATOM 673 N N . GLY A 1 93 ? 1.272 1.789 15.158 1.00 86.31 93 GLY A N 1
ATOM 674 C CA . GLY A 1 93 ? 2.547 2.424 14.811 1.00 86.31 93 GLY A CA 1
ATOM 675 C C . GLY A 1 93 ? 2.588 3.017 13.400 1.00 86.31 93 GLY A C 1
ATOM 676 O O . GLY A 1 93 ? 3.316 3.973 13.164 1.00 86.31 93 GLY A O 1
ATOM 677 N N . CYS A 1 94 ? 1.784 2.487 12.473 1.00 86.69 94 CYS A N 1
ATOM 678 C CA . CYS A 1 94 ? 1.646 3.039 11.123 1.00 86.69 94 CYS A CA 1
ATOM 679 C C . CYS A 1 94 ? 0.301 3.746 10.917 1.00 86.69 94 CYS A C 1
ATOM 681 O O . CYS A 1 94 ? 0.226 4.749 10.214 1.00 86.69 94 CYS A O 1
ATOM 683 N N . HIS A 1 95 ? -0.777 3.227 11.508 1.00 91.50 95 HIS A N 1
ATOM 684 C CA . HIS A 1 95 ? -2.138 3.675 11.220 1.00 91.50 95 HIS A CA 1
ATOM 685 C C . HIS A 1 95 ? -2.699 4.692 12.222 1.00 91.50 95 HIS A C 1
ATOM 687 O O . HIS A 1 95 ? -3.845 5.087 12.059 1.00 91.50 95 HIS A O 1
ATOM 693 N N . SER A 1 96 ? -1.955 5.161 13.225 1.00 90.19 96 SER A N 1
ATOM 694 C CA . SER A 1 96 ? -2.474 6.106 14.229 1.00 90.19 96 SER A CA 1
ATOM 695 C C . SER A 1 96 ? -1.701 7.429 14.249 1.00 90.19 96 SER A C 1
ATOM 697 O O . SER A 1 96 ? -0.827 7.619 15.089 1.00 90.19 96 SER A O 1
ATOM 699 N N . ARG A 1 97 ? -2.034 8.384 13.362 1.00 85.12 97 ARG A N 1
ATOM 700 C CA . ARG A 1 97 ? -1.424 9.732 13.400 1.00 85.12 97 ARG A CA 1
ATOM 701 C C . ARG A 1 97 ? -2.091 10.665 14.408 1.00 85.12 97 ARG A C 1
ATOM 703 O O . ARG A 1 97 ? -1.416 11.278 15.222 1.00 85.12 97 ARG A O 1
ATOM 710 N N . ALA A 1 98 ? -3.408 10.827 14.294 1.00 82.12 98 ALA A N 1
ATOM 711 C CA . ALA A 1 98 ? -4.179 11.812 15.065 1.00 82.12 98 ALA A CA 1
ATOM 712 C C . ALA A 1 98 ? -5.184 11.164 16.033 1.00 82.12 98 ALA A C 1
ATOM 714 O O . ALA A 1 98 ? -5.940 11.854 16.708 1.00 82.12 98 ALA A O 1
ATOM 715 N N . GLY A 1 99 ? -5.225 9.834 16.070 1.00 85.31 99 GLY A N 1
ATOM 716 C CA . GLY A 1 99 ? -6.131 9.044 16.895 1.00 85.31 99 GLY A CA 1
ATOM 717 C C . GLY A 1 99 ? -5.991 7.562 16.572 1.00 85.31 99 GLY A C 1
ATOM 718 O O . GLY A 1 99 ? -5.224 7.193 15.680 1.00 85.31 99 GLY A O 1
ATOM 719 N N . THR A 1 100 ? -6.738 6.718 17.278 1.00 89.31 100 THR A N 1
ATOM 720 C CA . THR A 1 100 ? -6.682 5.262 17.114 1.00 89.31 100 THR A CA 1
ATOM 721 C C . THR A 1 100 ? -7.059 4.863 15.690 1.00 89.31 100 THR A C 1
ATOM 723 O O . THR A 1 100 ? -8.211 4.998 15.284 1.00 89.31 100 THR A O 1
ATOM 726 N N . LEU A 1 101 ? -6.076 4.370 14.935 1.00 91.56 101 LEU A N 1
ATOM 727 C CA . LEU A 1 101 ? -6.225 3.813 13.592 1.00 91.56 101 LEU A CA 1
ATOM 728 C C . LEU A 1 101 ? -6.785 4.781 12.529 1.00 91.56 101 LEU A C 1
ATOM 730 O O . LEU A 1 101 ? -7.315 4.348 11.503 1.00 91.56 101 LEU A O 1
ATOM 734 N N . THR A 1 102 ? -6.660 6.093 12.743 1.00 93.38 102 THR A N 1
ATOM 735 C CA . THR A 1 102 ? -7.204 7.134 11.847 1.00 93.38 102 THR A CA 1
ATOM 736 C C . THR A 1 102 ? -6.454 7.292 10.519 1.00 93.38 102 THR A C 1
ATOM 738 O O . THR A 1 102 ? -6.934 7.978 9.617 1.00 93.38 102 THR A O 1
ATOM 741 N N . GLY A 1 103 ? -5.311 6.629 10.357 1.00 90.44 103 GLY A N 1
ATOM 742 C CA . GLY A 1 103 ? -4.423 6.731 9.204 1.00 90.44 103 GLY A CA 1
ATOM 743 C C . GLY A 1 103 ? -3.676 8.063 9.150 1.00 90.44 103 GLY A C 1
ATOM 744 O O . GLY A 1 103 ? -3.487 8.739 10.161 1.00 90.44 103 GLY A O 1
ATOM 745 N N . GLY A 1 104 ? -3.238 8.447 7.952 1.00 84.69 104 GLY A N 1
ATOM 746 C CA . GLY A 1 104 ? -2.697 9.782 7.673 1.00 84.69 104 GLY A CA 1
ATOM 747 C C . GLY A 1 104 ? -1.207 9.967 7.976 1.00 84.69 104 GLY A C 1
ATOM 748 O O . GLY A 1 104 ? -0.665 11.051 7.733 1.00 84.69 104 GLY A O 1
ATOM 749 N N . LEU A 1 105 ? -0.530 8.946 8.505 1.00 83.75 105 LEU A N 1
ATOM 750 C CA . LEU A 1 105 ? 0.918 8.973 8.684 1.00 83.75 105 LEU A CA 1
ATOM 751 C C . LEU A 1 105 ? 1.599 8.803 7.326 1.00 83.75 105 LEU A C 1
ATOM 753 O O . LEU A 1 105 ? 1.343 7.824 6.630 1.00 83.75 105 LEU A O 1
ATOM 757 N N . ASP A 1 106 ? 2.431 9.770 6.953 1.00 83.56 106 ASP A N 1
ATOM 758 C CA . ASP A 1 106 ? 3.213 9.723 5.721 1.00 83.56 106 ASP A CA 1
ATOM 759 C C . ASP A 1 106 ? 4.564 9.069 6.007 1.00 83.56 106 ASP A C 1
ATOM 761 O O . ASP A 1 106 ? 5.487 9.719 6.490 1.00 83.56 106 ASP A O 1
ATOM 765 N N . LEU A 1 107 ? 4.667 7.772 5.724 1.00 76.44 107 LEU A N 1
ATOM 766 C CA . LEU A 1 107 ? 5.876 6.986 5.978 1.00 76.44 107 LEU A CA 1
ATOM 767 C C . LEU A 1 107 ? 6.987 7.300 4.966 1.00 76.44 107 LEU A C 1
ATOM 769 O O . LEU A 1 107 ? 8.115 6.846 5.140 1.00 76.44 107 LEU A O 1
ATOM 773 N N . ALA A 1 108 ? 6.697 8.060 3.903 1.00 77.31 108 ALA A N 1
ATOM 774 C CA . ALA A 1 108 ? 7.710 8.434 2.923 1.00 77.31 108 ALA A CA 1
ATOM 775 C C . ALA A 1 108 ? 8.793 9.346 3.520 1.00 77.31 108 ALA A C 1
ATOM 777 O O . ALA A 1 108 ? 9.915 9.343 3.028 1.00 77.31 108 ALA A O 1
ATOM 778 N N . GLN A 1 109 ? 8.477 10.091 4.585 1.00 72.06 109 GLN A N 1
ATOM 779 C CA . GLN A 1 109 ? 9.408 11.023 5.235 1.00 72.06 109 GLN A CA 1
ATOM 780 C C . GLN A 1 109 ? 10.561 10.305 5.946 1.00 72.06 109 GLN A C 1
ATOM 782 O O . GLN A 1 109 ? 11.663 10.844 6.019 1.00 72.06 109 GLN A O 1
ATOM 787 N N . ASP A 1 110 ? 10.321 9.075 6.401 1.00 69.56 110 ASP A N 1
ATOM 788 C CA . ASP A 1 110 ? 11.296 8.266 7.136 1.00 69.56 110 ASP A CA 1
ATOM 789 C C . ASP A 1 110 ? 12.019 7.246 6.236 1.00 69.56 110 ASP A C 1
ATOM 791 O O . ASP A 1 110 ? 12.937 6.548 6.671 1.00 69.56 110 ASP A O 1
ATOM 795 N N . LEU A 1 111 ? 11.619 7.146 4.963 1.00 67.44 111 LEU A N 1
ATOM 796 C CA . LEU A 1 111 ? 12.224 6.253 3.979 1.00 67.44 111 LEU A CA 1
ATOM 797 C C . LEU A 1 111 ? 13.225 7.035 3.111 1.00 67.44 111 LEU A C 1
ATOM 799 O O . LEU A 1 111 ? 12.853 8.039 2.509 1.00 67.44 111 LEU A O 1
ATOM 803 N N . PRO A 1 112 ? 14.474 6.559 2.934 1.00 66.44 112 PRO A N 1
ATOM 804 C CA . PRO A 1 112 ? 15.457 7.168 2.032 1.00 66.44 112 PRO A CA 1
ATOM 805 C C . PRO A 1 112 ? 15.151 6.825 0.562 1.00 66.44 112 PRO A C 1
ATOM 807 O O . PRO A 1 112 ? 16.019 6.398 -0.198 1.00 66.44 112 PRO A O 1
ATOM 810 N N . LEU A 1 113 ? 13.887 6.948 0.166 1.00 68.56 113 LEU A N 1
ATOM 811 C CA . LEU A 1 113 ? 13.387 6.650 -1.165 1.00 68.56 113 LEU A CA 1
ATOM 812 C C . LEU A 1 113 ? 12.711 7.907 -1.730 1.00 68.56 113 LEU A C 1
ATOM 814 O O . LEU A 1 113 ? 12.040 8.622 -0.990 1.00 68.56 113 LEU A O 1
ATOM 818 N N . PRO A 1 114 ? 12.829 8.182 -3.041 1.00 67.06 114 PRO A N 1
ATOM 819 C CA . PRO A 1 114 ? 12.209 9.339 -3.687 1.00 67.06 114 PRO A CA 1
ATOM 820 C C . PRO A 1 114 ? 10.695 9.128 -3.900 1.00 67.06 114 PRO A C 1
ATOM 822 O O . PRO A 1 114 ? 10.184 9.221 -5.015 1.00 67.06 114 PRO A O 1
ATOM 825 N N . ILE A 1 115 ? 9.967 8.802 -2.832 1.00 68.38 115 ILE A N 1
ATOM 826 C CA . ILE A 1 115 ? 8.509 8.646 -2.804 1.00 68.38 115 ILE A CA 1
ATOM 827 C C . ILE A 1 115 ? 7.901 9.927 -2.241 1.00 68.38 115 ILE A C 1
ATOM 829 O O . ILE A 1 115 ? 8.295 10.395 -1.183 1.00 68.38 115 ILE A O 1
ATOM 833 N N . ARG A 1 116 ? 6.951 10.524 -2.972 1.00 60.88 116 ARG A N 1
ATOM 834 C CA . ARG A 1 116 ? 6.400 11.843 -2.613 1.00 60.88 116 ARG A CA 1
ATOM 835 C C . ARG A 1 116 ? 5.316 11.783 -1.539 1.00 60.88 116 ARG A C 1
ATOM 837 O O . ARG A 1 116 ? 5.190 12.725 -0.774 1.00 60.88 116 ARG A O 1
ATOM 844 N N . LEU A 1 117 ? 4.501 10.732 -1.540 1.00 69.62 117 LEU A N 1
ATOM 845 C CA . LEU A 1 117 ? 3.493 10.478 -0.515 1.00 69.62 117 LEU A CA 1
ATOM 846 C C . LEU A 1 117 ? 3.367 8.971 -0.333 1.00 69.62 117 LEU A C 1
ATOM 848 O O . LEU A 1 117 ? 3.105 8.255 -1.302 1.00 69.62 117 LEU A O 1
ATOM 852 N N . PHE A 1 118 ? 3.504 8.509 0.903 1.00 76.00 118 PHE A N 1
ATOM 853 C CA . PHE A 1 118 ? 3.180 7.145 1.288 1.00 76.00 118 PHE A CA 1
ATOM 854 C C . PHE A 1 118 ? 2.356 7.177 2.573 1.00 76.00 118 PHE A C 1
ATOM 856 O O . PHE A 1 118 ? 2.870 7.037 3.679 1.00 76.00 118 PHE A O 1
ATOM 863 N N . VAL A 1 119 ? 1.056 7.420 2.416 1.00 85.81 119 VAL A N 1
ATOM 864 C CA . VAL A 1 119 ? 0.157 7.705 3.536 1.00 85.81 119 VAL A CA 1
ATOM 865 C C . VAL A 1 119 ? -0.581 6.442 3.970 1.00 85.81 119 VAL A C 1
ATOM 867 O O . VAL A 1 119 ? -1.272 5.818 3.166 1.00 85.81 119 VAL A O 1
ATOM 870 N N . ALA A 1 120 ? -0.465 6.082 5.247 1.00 88.56 120 ALA A N 1
ATOM 871 C CA . ALA A 1 120 ? -1.185 4.955 5.829 1.00 88.56 120 AL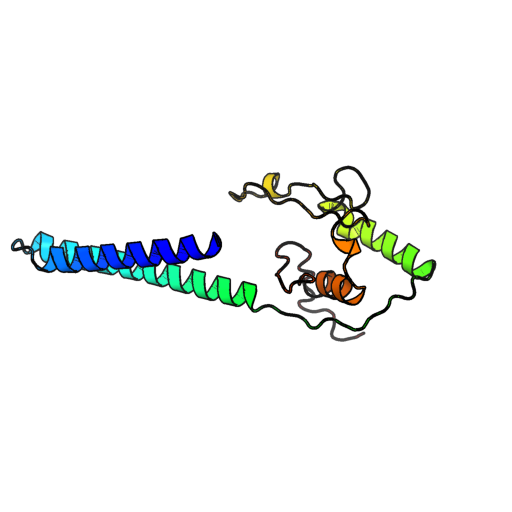A A CA 1
ATOM 872 C C . ALA A 1 120 ? -2.710 5.180 5.804 1.00 88.56 120 ALA A C 1
ATOM 874 O O . ALA A 1 120 ? -3.202 6.262 6.140 1.00 88.56 120 ALA A O 1
ATOM 875 N N . SER A 1 121 ? -3.472 4.146 5.435 1.00 90.31 121 SER A N 1
ATOM 876 C CA . SER A 1 121 ? -4.936 4.216 5.326 1.00 90.31 121 SER A CA 1
ATOM 877 C C . SER A 1 121 ? -5.638 4.396 6.676 1.00 90.31 121 SER A C 1
ATOM 879 O O . SER A 1 121 ? -5.160 3.926 7.707 1.00 90.31 121 SER A O 1
ATOM 881 N N . ASN A 1 122 ? -6.819 5.015 6.659 1.00 93.12 122 ASN A N 1
ATOM 882 C CA . ASN A 1 122 ? -7.726 5.070 7.807 1.00 93.12 122 ASN A CA 1
ATOM 883 C C . ASN A 1 122 ? -8.441 3.716 7.984 1.00 93.12 122 ASN A C 1
ATOM 885 O O . ASN A 1 122 ? -9.193 3.305 7.095 1.00 93.12 122 ASN A O 1
ATOM 889 N N . LEU A 1 123 ? -8.212 3.038 9.115 1.00 93.19 123 LEU A N 1
ATOM 890 C CA . LEU A 1 123 ? -8.821 1.740 9.448 1.00 93.19 123 LEU A CA 1
ATOM 891 C C . LEU A 1 123 ? -10.026 1.870 10.398 1.00 93.19 123 LEU A C 1
ATOM 893 O O . LEU A 1 123 ? -10.587 0.866 10.826 1.00 93.19 123 LEU A O 1
ATOM 897 N N . THR A 1 124 ? -10.448 3.088 10.735 1.00 92.94 124 THR A N 1
ATOM 898 C CA . THR A 1 124 ? -11.708 3.310 11.461 1.00 92.94 124 THR A CA 1
ATOM 899 C C . THR A 1 124 ? -12.923 3.070 10.550 1.00 92.94 124 THR A C 1
ATOM 901 O O . THR A 1 124 ? -12.783 3.058 9.321 1.00 92.94 124 THR A O 1
ATOM 904 N N . PRO A 1 125 ? -14.147 2.968 11.104 1.00 90.75 125 PRO A N 1
ATOM 905 C CA . PRO A 1 125 ? -15.373 2.913 10.303 1.00 90.75 125 PRO A CA 1
ATOM 906 C C . PRO A 1 125 ? -15.586 4.125 9.382 1.00 90.75 125 PRO A C 1
ATOM 908 O O . PRO A 1 125 ? -16.328 4.023 8.415 1.00 90.75 125 PRO A O 1
ATOM 911 N N . ALA A 1 126 ? -14.933 5.264 9.639 1.00 91.38 126 ALA A N 1
ATOM 912 C CA . ALA A 1 126 ? -14.969 6.422 8.739 1.00 91.38 126 ALA A CA 1
ATOM 913 C C . ALA A 1 126 ? -14.066 6.253 7.499 1.00 91.38 126 ALA A C 1
ATOM 915 O O . ALA A 1 126 ? -14.102 7.075 6.585 1.00 91.38 126 ALA A O 1
ATOM 916 N N . GLY A 1 127 ? -13.223 5.218 7.481 1.00 90.44 127 GLY A N 1
ATOM 917 C CA . GLY A 1 127 ? -12.321 4.897 6.387 1.00 90.44 127 GLY A CA 1
ATOM 918 C C . GLY A 1 127 ? -12.882 3.865 5.408 1.00 90.44 127 GLY A C 1
ATOM 919 O O . GLY A 1 127 ? -14.084 3.600 5.322 1.00 90.44 127 GLY A O 1
ATOM 920 N N . GLN A 1 128 ? -11.965 3.245 4.665 1.00 90.00 128 GLN A N 1
ATOM 921 C CA . GLN A 1 128 ? -12.294 2.270 3.622 1.00 90.00 128 GLN A CA 1
ATOM 922 C C . GLN A 1 128 ? -12.855 0.948 4.170 1.00 90.00 128 GLN A C 1
ATOM 924 O O . GLN A 1 128 ? -13.503 0.217 3.438 1.00 90.00 128 GLN A O 1
ATOM 929 N N . LEU A 1 129 ? -12.650 0.619 5.447 1.00 92.12 129 LEU A N 1
ATOM 930 C CA . LEU A 1 129 ? -13.124 -0.664 5.980 1.00 92.12 129 LEU A CA 1
ATOM 931 C C . LEU A 1 129 ? -14.654 -0.748 6.106 1.00 92.12 129 LEU A C 1
ATOM 933 O O . LEU A 1 129 ? -15.192 -1.845 6.176 1.00 92.12 129 LEU A O 1
ATOM 937 N N . SER A 1 130 ? -15.363 0.385 6.066 1.00 92.06 130 SER A N 1
ATOM 938 C CA . SER A 1 130 ? -16.834 0.449 6.132 1.00 92.06 130 SER A CA 1
ATOM 939 C C . SER A 1 130 ? -17.563 -0.385 5.075 1.00 92.06 130 SER A C 1
ATOM 941 O O . SER A 1 130 ? -18.699 -0.794 5.295 1.00 92.06 130 SER A O 1
ATOM 943 N N . HIS A 1 131 ? -16.925 -0.635 3.930 1.00 91.44 131 HIS A N 1
ATOM 944 C CA . HIS A 1 131 ? -17.502 -1.371 2.804 1.00 91.44 131 HIS A CA 1
ATOM 945 C C . HIS A 1 131 ? -16.829 -2.734 2.566 1.00 91.44 131 HIS A C 1
ATOM 947 O O . HIS A 1 131 ? -16.965 -3.315 1.483 1.00 91.44 131 HIS A O 1
ATOM 953 N N . TRP A 1 132 ? -16.048 -3.215 3.536 1.00 94.19 132 TRP A N 1
ATOM 954 C CA . TRP A 1 132 ? -15.311 -4.474 3.455 1.00 94.19 132 TRP A CA 1
ATOM 955 C C . TRP A 1 132 ? -16.025 -5.541 4.279 1.00 94.19 132 TRP A C 1
ATOM 957 O O . TRP A 1 132 ? -16.514 -5.271 5.374 1.00 94.19 132 TRP A O 1
ATOM 967 N N . SER A 1 133 ? -16.080 -6.763 3.755 1.00 94.94 133 SER A N 1
ATOM 968 C CA . SER A 1 133 ? -16.513 -7.916 4.545 1.00 94.94 133 SER A CA 1
ATOM 969 C C . SER A 1 133 ? -15.417 -8.344 5.529 1.00 94.94 133 SER A C 1
ATOM 971 O O . SER A 1 133 ? -14.237 -8.044 5.329 1.00 94.94 133 SER A O 1
ATOM 973 N N . ASP A 1 134 ? -15.770 -9.116 6.560 1.00 94.94 134 ASP A N 1
ATOM 974 C CA . ASP A 1 134 ? -14.777 -9.696 7.478 1.00 94.94 134 ASP A CA 1
ATOM 975 C C . ASP A 1 134 ? -13.759 -10.566 6.707 1.00 94.94 134 ASP A C 1
ATOM 977 O O . ASP A 1 134 ? -12.573 -10.590 7.040 1.00 94.94 134 ASP A O 1
ATOM 981 N N . GLY A 1 135 ? -14.201 -11.220 5.625 1.00 94.94 135 GLY A N 1
ATOM 982 C CA . GLY A 1 135 ? -13.354 -11.954 4.685 1.00 94.94 135 GLY A CA 1
ATOM 983 C C . GLY A 1 135 ? -12.364 -11.072 3.920 1.00 94.94 135 GLY A C 1
ATOM 984 O O . GLY A 1 135 ? -11.203 -11.455 3.757 1.00 94.94 135 GLY A O 1
ATOM 985 N N . ASP A 1 136 ? -12.782 -9.880 3.489 1.00 94.38 136 ASP A N 1
ATOM 986 C CA . ASP A 1 136 ? -11.899 -8.904 2.837 1.00 94.38 136 ASP A CA 1
ATOM 987 C C . ASP A 1 136 ? -10.842 -8.375 3.806 1.00 94.38 136 ASP A C 1
ATOM 989 O O . ASP A 1 136 ? -9.661 -8.312 3.462 1.00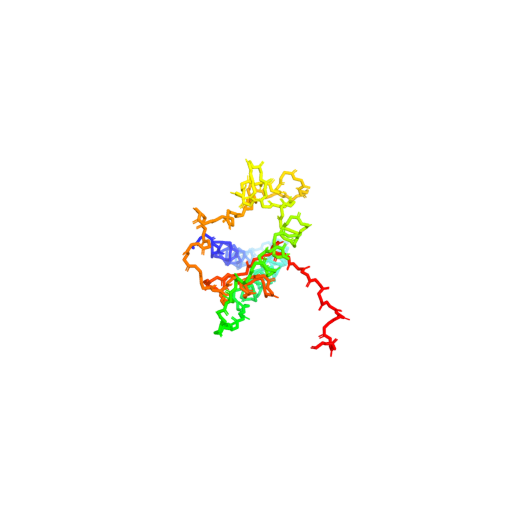 94.38 136 ASP A O 1
ATOM 993 N N . ILE A 1 137 ? -11.246 -8.052 5.038 1.00 92.50 137 ILE A N 1
ATOM 994 C CA . ILE A 1 137 ? -10.335 -7.588 6.091 1.00 92.50 137 ILE A CA 1
ATOM 995 C C . ILE A 1 137 ? -9.334 -8.693 6.443 1.00 92.50 137 ILE A C 1
ATOM 997 O O . ILE A 1 137 ? -8.125 -8.450 6.480 1.00 92.50 137 ILE A O 1
ATOM 1001 N N . PHE A 1 138 ? -9.811 -9.927 6.631 1.00 92.50 138 PHE A N 1
ATOM 1002 C CA . PHE A 1 138 ? -8.957 -11.089 6.866 1.00 92.50 138 PHE A CA 1
ATOM 1003 C C . PHE A 1 138 ? -7.942 -11.273 5.735 1.00 92.50 138 PHE A C 1
ATOM 1005 O O . PHE A 1 138 ? -6.748 -11.452 5.988 1.00 92.50 138 PHE A O 1
ATOM 1012 N N . ARG A 1 139 ? -8.398 -11.188 4.481 1.00 91.12 139 ARG A N 1
ATOM 1013 C CA . ARG A 1 139 ? -7.544 -11.320 3.302 1.00 91.12 139 ARG A CA 1
ATOM 1014 C C . ARG A 1 139 ? -6.487 -10.221 3.238 1.00 91.12 139 ARG A C 1
ATOM 1016 O O . ARG A 1 139 ? -5.328 -10.537 2.975 1.00 91.12 139 ARG A O 1
ATOM 1023 N N . ALA A 1 140 ? -6.849 -8.976 3.522 1.00 91.19 140 ALA A N 1
ATOM 1024 C CA . ALA A 1 140 ? -5.908 -7.865 3.531 1.00 91.19 140 ALA A CA 1
ATOM 1025 C C . ALA A 1 140 ? -4.833 -8.019 4.608 1.00 91.19 140 ALA A C 1
ATOM 1027 O O . ALA A 1 140 ? -3.660 -7.805 4.320 1.00 91.19 140 ALA A O 1
ATOM 1028 N N . ILE A 1 141 ? -5.203 -8.460 5.812 1.00 89.75 141 ILE A N 1
ATOM 1029 C CA . ILE A 1 141 ? -4.250 -8.668 6.911 1.00 89.75 141 ILE A CA 1
ATOM 1030 C C . ILE A 1 141 ? -3.342 -9.877 6.643 1.00 89.75 141 ILE A C 1
ATOM 1032 O O . ILE A 1 141 ? -2.143 -9.820 6.901 1.00 89.75 141 ILE A O 1
ATOM 1036 N N . ARG A 1 142 ? -3.898 -10.992 6.151 1.00 87.94 142 ARG A N 1
ATOM 1037 C CA . ARG A 1 142 ? -3.160 -12.262 6.021 1.00 87.94 142 ARG A CA 1
ATOM 1038 C C . ARG A 1 142 ? -2.404 -12.420 4.713 1.00 87.94 142 ARG A C 1
ATOM 1040 O O . ARG A 1 142 ? -1.401 -13.125 4.689 1.00 87.94 142 ARG A O 1
ATOM 1047 N N . ASN A 1 143 ? -2.884 -11.801 3.641 1.00 87.44 143 ASN A N 1
ATOM 1048 C CA . ASN A 1 143 ? -2.330 -11.978 2.300 1.00 87.44 143 ASN A CA 1
ATOM 1049 C C . ASN A 1 143 ? -1.806 -10.673 1.691 1.00 87.44 143 ASN A C 1
ATOM 1051 O O . ASN A 1 143 ? -1.251 -10.711 0.591 1.00 87.44 143 ASN A O 1
ATOM 1055 N N . SER A 1 144 ? -1.979 -9.538 2.378 1.00 89.25 144 SER A N 1
ATOM 1056 C CA . SER A 1 144 ? -1.661 -8.203 1.860 1.00 89.25 144 SER A CA 1
ATOM 1057 C C . SER A 1 144 ? -2.387 -7.907 0.543 1.00 89.25 144 SER A C 1
ATOM 1059 O O . SER A 1 144 ? -1.827 -7.269 -0.340 1.00 89.25 144 SER A O 1
ATOM 1061 N N . VAL A 1 145 ? -3.620 -8.394 0.376 1.00 88.94 145 VAL A N 1
ATOM 1062 C CA . VAL A 1 145 ? -4.446 -8.170 -0.823 1.00 88.94 145 VAL A CA 1
ATOM 1063 C C . VAL A 1 145 ? -5.711 -7.427 -0.415 1.00 88.94 145 VAL A C 1
ATOM 1065 O O . VAL A 1 145 ? -6.447 -7.911 0.443 1.00 88.94 145 VAL A O 1
ATOM 1068 N N . ASP A 1 146 ? -5.950 -6.254 -0.998 1.00 90.62 146 ASP A N 1
ATOM 1069 C CA . ASP A 1 146 ? -7.143 -5.461 -0.699 1.00 90.62 146 ASP A CA 1
ATOM 1070 C C . ASP A 1 146 ? -8.426 -6.091 -1.274 1.00 90.62 146 ASP A C 1
ATOM 1072 O O . ASP A 1 146 ? -8.400 -7.100 -1.985 1.00 90.62 146 ASP A O 1
ATOM 1076 N N . LYS A 1 147 ? -9.570 -5.482 -0.948 1.00 90.69 147 LYS A N 1
ATOM 1077 C CA . LYS A 1 147 ? -10.890 -5.838 -1.490 1.00 90.69 147 LYS A CA 1
ATOM 1078 C C . LYS A 1 147 ? -10.884 -6.017 -3.016 1.00 90.69 147 LYS A C 1
ATOM 1080 O O . LYS A 1 147 ? -11.499 -6.958 -3.520 1.00 90.69 147 LYS A O 1
ATOM 1085 N N . ASP A 1 148 ? -10.197 -5.124 -3.723 1.00 89.25 148 ASP A N 1
ATOM 1086 C CA . ASP A 1 148 ? -10.169 -5.040 -5.185 1.00 89.25 148 ASP A CA 1
ATOM 1087 C C . ASP A 1 148 ? -9.093 -5.953 -5.802 1.00 89.25 148 ASP A C 1
ATOM 1089 O O . ASP A 1 148 ? -8.911 -5.9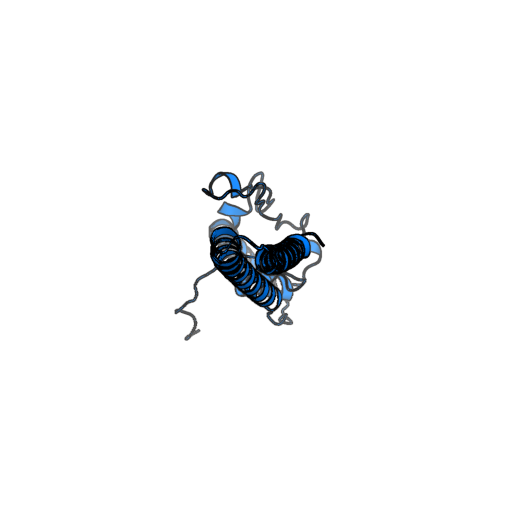76 -7.019 1.00 89.25 148 ASP A O 1
ATOM 1093 N N . GLY A 1 149 ? -8.377 -6.726 -4.979 1.00 86.75 149 GLY A N 1
ATOM 1094 C CA . GLY A 1 149 ? -7.318 -7.626 -5.423 1.00 86.75 149 GLY A CA 1
ATOM 1095 C C . GLY A 1 149 ? -5.955 -6.953 -5.586 1.00 86.75 149 GLY A C 1
ATOM 1096 O O . GLY A 1 149 ? -5.019 -7.590 -6.060 1.00 86.75 149 GLY A O 1
ATOM 1097 N N . ARG A 1 150 ? -5.805 -5.684 -5.197 1.00 85.62 150 ARG A N 1
ATOM 1098 C CA . ARG A 1 150 ? -4.532 -4.968 -5.304 1.00 85.62 150 ARG A CA 1
ATOM 1099 C C . ARG A 1 150 ? -3.609 -5.331 -4.158 1.00 85.62 150 ARG A C 1
ATOM 1101 O O . ARG A 1 150 ? -4.026 -5.563 -3.022 1.00 85.62 150 ARG A O 1
ATOM 1108 N N . TRP A 1 151 ? -2.321 -5.327 -4.463 1.00 86.31 151 TRP A N 1
ATOM 1109 C CA . TRP A 1 151 ? -1.301 -5.665 -3.492 1.00 86.31 151 TRP A CA 1
ATOM 1110 C C . TRP A 1 151 ? -0.971 -4.489 -2.558 1.00 86.31 151 TRP A C 1
ATOM 1112 O O . TRP A 1 151 ? -0.690 -3.373 -2.992 1.00 86.31 151 TRP A O 1
ATOM 1122 N N . LEU A 1 152 ? -0.965 -4.766 -1.257 1.00 86.25 152 LEU A N 1
ATOM 1123 C CA . LEU A 1 152 ? -0.675 -3.828 -0.180 1.00 86.25 152 LEU A CA 1
ATOM 1124 C C . LEU A 1 152 ? 0.798 -3.957 0.238 1.00 86.25 152 LEU A C 1
ATOM 1126 O O . LEU A 1 152 ? 1.132 -4.626 1.210 1.00 86.25 152 LEU A O 1
ATOM 1130 N N . ILE A 1 153 ? 1.683 -3.316 -0.527 1.00 75.56 153 ILE A N 1
ATOM 1131 C CA . ILE A 1 153 ? 3.147 -3.526 -0.523 1.00 75.56 153 ILE A CA 1
ATOM 1132 C C . ILE A 1 153 ? 3.800 -3.401 0.866 1.00 75.56 153 ILE A C 1
ATOM 1134 O O . ILE A 1 153 ? 4.703 -4.170 1.190 1.00 75.56 153 ILE A O 1
ATOM 1138 N N . ILE A 1 154 ? 3.348 -2.445 1.685 1.00 74.69 154 ILE A N 1
ATOM 1139 C CA . ILE A 1 154 ? 3.927 -2.153 3.013 1.00 74.69 154 ILE A CA 1
ATOM 1140 C C . ILE A 1 154 ? 3.024 -2.650 4.154 1.00 74.69 154 ILE A C 1
ATOM 1142 O O . ILE A 1 154 ? 3.463 -2.746 5.298 1.00 74.69 154 ILE A O 1
ATOM 1146 N N . MET A 1 155 ? 1.778 -3.038 3.858 1.00 71.94 155 MET A N 1
ATOM 1147 C CA . MET A 1 155 ? 0.847 -3.539 4.870 1.00 71.94 155 MET A CA 1
ATOM 1148 C C . MET A 1 155 ? 1.211 -4.986 5.209 1.00 71.94 155 MET A C 1
ATOM 1150 O O . MET A 1 155 ? 0.790 -5.938 4.553 1.00 71.94 155 MET A O 1
ATOM 1154 N N . SER A 1 156 ? 2.083 -5.087 6.211 1.00 56.88 156 SER A N 1
ATOM 1155 C CA . SER A 1 156 ? 2.618 -6.288 6.838 1.00 56.88 156 SER A CA 1
ATOM 1156 C C . SER A 1 156 ? 2.916 -7.440 5.872 1.00 56.88 156 SER A C 1
ATOM 1158 O O . SER A 1 156 ? 2.138 -8.377 5.706 1.00 56.88 156 SER A O 1
ATOM 1160 N N . TYR A 1 157 ? 4.150 -7.454 5.364 1.00 47.38 157 TYR A N 1
ATOM 1161 C CA . TYR A 1 157 ? 4.894 -8.706 5.288 1.00 47.38 157 TYR A CA 1
ATOM 1162 C C . TYR A 1 157 ? 5.108 -9.210 6.723 1.00 47.38 157 TYR A C 1
ATOM 1164 O O . TYR A 1 157 ? 6.206 -9.110 7.272 1.00 47.38 157 TYR A O 1
ATOM 1172 N N . THR A 1 158 ? 4.081 -9.789 7.352 1.00 40.59 158 THR A N 1
ATOM 1173 C CA . THR A 1 158 ? 4.397 -10.812 8.345 1.00 40.59 158 THR A CA 1
ATOM 1174 C C . THR A 1 158 ? 5.032 -11.945 7.551 1.00 40.59 158 THR A C 1
ATOM 1176 O O . THR A 1 158 ? 4.372 -12.761 6.911 1.00 40.59 158 THR A O 1
ATOM 1179 N N . MET A 1 159 ? 6.363 -11.945 7.522 1.00 35.41 159 MET A N 1
ATOM 1180 C CA . MET A 1 159 ? 7.163 -13.127 7.264 1.00 35.41 159 MET A CA 1
ATOM 1181 C C . MET A 1 159 ? 6.772 -14.180 8.306 1.00 35.41 159 MET A C 1
ATOM 1183 O O . MET A 1 159 ? 7.478 -14.439 9.271 1.00 35.41 159 MET A O 1
ATOM 1187 N N . ASN A 1 160 ? 5.658 -14.859 8.059 1.00 35.72 160 ASN A N 1
ATOM 1188 C CA . ASN A 1 160 ? 5.586 -16.288 8.247 1.00 35.72 160 ASN A CA 1
ATOM 1189 C C . ASN A 1 160 ? 6.310 -16.963 7.068 1.00 35.72 160 ASN A C 1
ATOM 1191 O O . ASN A 1 160 ? 5.735 -17.737 6.310 1.00 35.72 160 ASN A O 1
ATOM 1195 N N . SER A 1 161 ? 7.600 -16.680 6.907 1.00 39.34 161 SER A N 1
ATOM 1196 C CA . SER A 1 161 ? 8.497 -17.524 6.123 1.00 39.34 161 SER A CA 1
ATOM 1197 C C . SER A 1 161 ? 9.027 -18.683 6.985 1.00 39.34 161 SER A C 1
ATOM 1199 O O . SER A 1 161 ? 10.193 -19.041 6.854 1.00 39.34 161 SER A O 1
ATOM 1201 N N . GLY A 1 162 ? 8.212 -19.263 7.890 1.00 34.22 162 GLY A N 1
ATOM 1202 C CA . GLY A 1 162 ? 8.645 -20.459 8.634 1.00 34.22 162 GLY A CA 1
ATOM 1203 C C . GLY A 1 162 ? 7.976 -20.846 9.962 1.00 34.22 162 GLY A C 1
ATOM 1204 O O . GLY A 1 162 ? 8.582 -21.620 10.694 1.00 34.22 162 GLY A O 1
ATOM 1205 N N . ARG A 1 163 ? 6.779 -20.371 10.333 1.00 36.78 163 ARG A N 1
ATOM 1206 C CA . ARG A 1 163 ? 6.144 -20.729 11.625 1.00 36.78 163 ARG A CA 1
ATOM 1207 C C . ARG A 1 163 ? 4.628 -20.977 11.649 1.00 36.78 163 ARG A C 1
ATOM 1209 O O . ARG A 1 163 ? 4.048 -21.023 12.726 1.00 36.78 163 ARG A O 1
ATOM 1216 N N . SER A 1 164 ? 3.986 -21.244 10.515 1.00 37.50 164 SER A N 1
ATOM 1217 C CA . SER A 1 164 ? 2.640 -21.846 10.482 1.00 37.50 164 SER A CA 1
ATOM 1218 C C . SER A 1 164 ? 2.669 -23.111 9.635 1.00 37.50 164 SER A C 1
ATOM 1220 O O . SER A 1 164 ? 2.196 -23.150 8.505 1.00 37.50 164 SER A O 1
ATOM 1222 N N . LYS A 1 165 ? 3.322 -24.143 10.172 1.00 34.84 165 LYS A N 1
ATOM 1223 C CA . LYS A 1 165 ? 3.056 -25.526 9.764 1.00 34.84 165 LYS A CA 1
ATOM 1224 C C . LYS A 1 165 ? 2.346 -26.343 10.837 1.00 34.84 165 LYS A C 1
ATOM 1226 O O . LYS A 1 165 ? 1.933 -27.438 10.513 1.00 34.84 165 LYS A O 1
ATOM 1231 N N . ASN A 1 166 ? 2.164 -25.826 12.052 1.00 32.97 166 ASN A N 1
ATOM 1232 C CA . ASN A 1 166 ? 1.484 -26.543 13.130 1.00 32.97 166 ASN A CA 1
ATOM 1233 C C . ASN A 1 166 ? 0.735 -25.554 14.034 1.00 32.97 166 ASN A C 1
ATOM 1235 O O . ASN A 1 166 ? 1.317 -25.099 15.016 1.00 32.97 166 ASN A O 1
ATOM 1239 N N . ILE A 1 167 ? -0.503 -25.207 13.676 1.00 37.06 167 ILE A N 1
ATOM 1240 C CA . ILE A 1 167 ? -1.641 -25.035 14.599 1.00 37.06 167 ILE A CA 1
ATOM 1241 C C . ILE A 1 167 ? -2.870 -25.514 13.833 1.00 37.06 167 ILE A C 1
ATOM 1243 O O . ILE A 1 167 ? -3.022 -25.048 12.681 1.00 37.06 167 ILE A O 1
#

InterPro domains:
  IPR036909 Cytochrome c-like domain superfamily [G3DSA:1.10.760.10] (59-162)
  IPR036909 Cytochrome c-like domain superfamily [SSF46626] (72-154)

Organism: NCBI:txid1437360

Foldseek 3Di:
DVLVVLLVVLVVVLVVLVVQLVVQCPDPDPCSNVVSNVVSVVVSVVSVVVSVVSVVVVCVQQVQADDQDPDDDPPPPVVVVVVVVCQVVPVCVQQPDPHRRQWQDFCVVVDPDPDPGDTGFRPPCVTPCVPPHPSQVCCCQPRCAHPVRGHNPPNDPPPPVDPPPDD

Sequence (167 aa):
MLELLGPAMSITTAALLAQSSLRSWRAENKFLKWGGTVLSALFSGAVSLISVIMLVGLIKLHARSAPVSELKVAGTPEQIALGQAISDGFCSGCHSRAGTLTGGLDLAQDLPLPIRLFVASNLTPAGQLSHWSDGDIFRAIRNSVDKDGRWLIIMSYTMNSGRSKNI

Secondary structure (DSSP, 8-state):
-GGGHHHHHHHHHHHHHHHHHHHHHT-SSHHHHHHHHHHHHHHHHHHHHHHHHHHHHHHHHHS---PPP-------HHHHHHHHHHIIIIIHHHHBSSSTT-B--BGGGGSSS--S--BPPP-STTSGGGG--HHHHHHHHHHSB-TTS-B-SSS-----SSS-S--